Protein AF-A0A381KNW7-F1 (afdb_monomer_lite)

Secondary structure (DSSP, 8-state):
-PPP---------EEEEEEE-TTS-EEEE--HHHHHH-SEEEEEEE-TT-HHHHHT---GGGEEEE-TTTHHHHHHTT-----EEE-SSPPTTS---TTEEEEEE-TTSHHHHHHHHHTEEEEEETT--TT-EEEEEEEPP-

Structure (mmCIF, N/CA/C/O backbone):
data_AF-A0A381KNW7-F1
#
_entry.id   AF-A0A381KNW7-F1
#
loop_
_atom_site.group_PDB
_atom_site.id
_atom_site.type_symbol
_atom_site.label_atom_id
_atom_site.label_alt_id
_atom_site.label_comp_id
_atom_site.label_asym_id
_atom_site.label_entity_id
_atom_site.label_seq_id
_atom_site.pdbx_PDB_ins_code
_atom_site.Cartn_x
_atom_site.Cartn_y
_atom_site.Cartn_z
_atom_site.occupancy
_atom_site.B_iso_or_equiv
_atom_site.auth_seq_id
_atom_site.auth_comp_id
_atom_site.auth_asym_id
_atom_site.auth_atom_id
_atom_site.pdbx_PDB_model_num
ATOM 1 N N . MET A 1 1 ? 22.049 -33.060 14.187 1.00 35.16 1 MET A N 1
ATOM 2 C CA . MET A 1 1 ? 22.416 -31.864 13.403 1.00 35.16 1 MET A CA 1
ATOM 3 C C . MET A 1 1 ? 21.108 -31.181 13.030 1.00 35.16 1 MET A C 1
ATOM 5 O O . MET A 1 1 ? 20.438 -31.647 12.124 1.00 35.16 1 MET A O 1
ATOM 9 N N . ILE A 1 2 ? 20.662 -30.212 13.832 1.00 38.47 2 ILE A N 1
ATOM 10 C CA . ILE A 1 2 ? 19.406 -29.475 13.615 1.00 38.47 2 ILE A CA 1
ATOM 11 C C . ILE A 1 2 ? 19.812 -28.110 13.065 1.00 38.47 2 ILE A C 1
ATOM 13 O O . ILE A 1 2 ? 20.655 -27.442 13.663 1.00 38.47 2 ILE A O 1
ATOM 17 N N . ALA A 1 3 ? 19.297 -27.762 11.887 1.00 39.12 3 ALA A N 1
ATOM 18 C CA . ALA A 1 3 ? 19.580 -26.499 11.224 1.00 39.12 3 ALA A CA 1
ATOM 19 C C . ALA A 1 3 ? 19.069 -25.324 12.073 1.00 39.12 3 ALA A C 1
ATOM 21 O O . ALA A 1 3 ? 17.982 -25.381 12.646 1.00 39.12 3 ALA A O 1
ATOM 22 N N . LEU A 1 4 ? 19.905 -24.291 12.169 1.00 40.69 4 LEU A N 1
ATOM 23 C CA . LEU A 1 4 ? 19.718 -23.094 12.977 1.00 40.69 4 LEU A CA 1
ATOM 24 C C . LEU A 1 4 ? 18.410 -22.359 12.636 1.00 40.69 4 LEU A C 1
ATOM 26 O O . LEU A 1 4 ? 18.240 -21.863 11.523 1.00 40.69 4 LEU A O 1
ATOM 30 N N . LEU A 1 5 ? 17.527 -22.235 13.631 1.00 43.91 5 LEU A N 1
ATOM 31 C CA . LEU A 1 5 ? 16.510 -21.187 13.692 1.00 43.91 5 LEU A CA 1
ATOM 32 C C . LEU A 1 5 ? 17.242 -19.853 13.856 1.00 43.91 5 LEU A C 1
ATOM 34 O O . LEU A 1 5 ? 17.723 -19.523 14.939 1.00 43.91 5 LEU A O 1
ATOM 38 N N . ASN A 1 6 ? 17.378 -19.112 12.760 1.00 39.53 6 ASN A N 1
ATOM 39 C CA . ASN A 1 6 ? 17.852 -17.736 12.818 1.00 39.53 6 ASN A CA 1
ATOM 40 C C . ASN A 1 6 ? 16.878 -16.902 13.660 1.00 39.53 6 ASN A C 1
ATOM 42 O O . ASN A 1 6 ? 15.663 -17.021 13.507 1.00 39.53 6 ASN A O 1
ATOM 46 N N . GLY A 1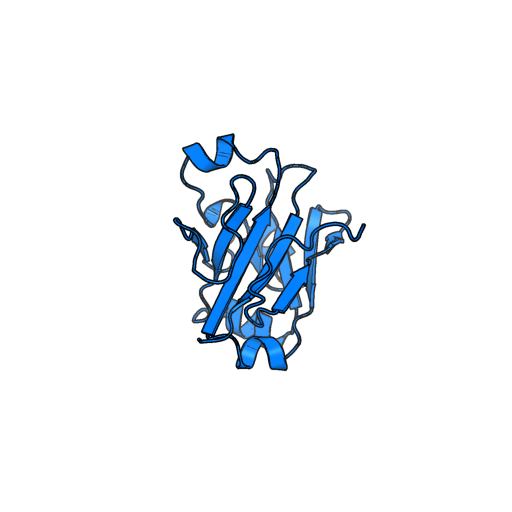 7 ? 17.454 -16.098 14.555 1.00 41.28 7 GLY A N 1
ATOM 47 C CA . GLY A 1 7 ? 16.782 -15.385 15.635 1.00 41.28 7 GLY A CA 1
ATOM 48 C C . GLY A 1 7 ? 15.518 -14.647 15.208 1.00 41.28 7 GLY A C 1
ATOM 49 O O . GLY A 1 7 ? 15.571 -13.647 14.496 1.00 41.28 7 GLY A O 1
ATOM 50 N N . LEU A 1 8 ? 14.394 -15.144 15.708 1.00 42.16 8 LEU A N 1
ATOM 51 C CA . LEU A 1 8 ? 13.163 -14.398 15.864 1.00 42.16 8 LEU A CA 1
ATOM 52 C C . LEU A 1 8 ? 13.056 -14.096 17.362 1.00 42.16 8 LEU A C 1
ATOM 54 O O . LEU A 1 8 ? 12.604 -14.942 18.130 1.00 42.16 8 LEU A O 1
ATOM 58 N N . GLU A 1 9 ? 13.461 -12.902 17.791 1.00 41.16 9 GLU A N 1
ATOM 59 C CA . GLU A 1 9 ? 12.668 -12.254 18.838 1.00 41.16 9 GLU A CA 1
ATOM 60 C C . GLU A 1 9 ? 11.324 -11.964 18.162 1.00 41.16 9 GLU A C 1
ATOM 62 O O . GLU A 1 9 ? 11.170 -10.974 17.449 1.00 41.16 9 GLU A O 1
ATOM 67 N N . LEU A 1 10 ? 10.407 -12.937 18.241 1.00 46.28 10 LEU A N 1
ATOM 68 C CA . LEU A 1 10 ? 9.015 -12.747 17.859 1.00 46.28 10 LEU A CA 1
ATOM 69 C C . LEU A 1 10 ? 8.432 -11.763 18.870 1.00 46.28 10 LEU A C 1
ATOM 71 O O . LEU A 1 10 ? 7.916 -12.161 19.908 1.00 46.28 10 LEU A O 1
ATOM 75 N N . GLU A 1 11 ? 8.533 -10.474 18.582 1.00 55.72 11 GLU A N 1
ATOM 76 C CA . GLU A 1 11 ? 7.450 -9.593 18.990 1.00 55.72 11 GLU A CA 1
ATOM 77 C C . GLU A 1 11 ? 6.161 -10.127 18.336 1.00 55.72 11 GLU A C 1
ATOM 79 O O . GLU A 1 11 ? 6.200 -10.559 17.178 1.00 55.72 11 GLU A O 1
ATOM 84 N N . ASP A 1 12 ? 5.039 -10.130 19.066 1.00 67.00 12 ASP A N 1
ATOM 85 C CA . ASP A 1 12 ? 3.718 -10.661 18.661 1.00 67.00 12 ASP A CA 1
ATOM 86 C C . ASP A 1 12 ? 3.058 -9.863 17.508 1.00 67.00 12 ASP A C 1
ATOM 88 O O . ASP A 1 12 ? 1.835 -9.766 17.381 1.00 67.00 12 ASP A O 1
ATOM 92 N N . ASN A 1 13 ? 3.870 -9.258 16.645 1.00 80.00 13 ASN A N 1
ATOM 93 C CA . ASN A 1 13 ? 3.436 -8.464 15.516 1.00 80.00 13 ASN A CA 1
ATOM 94 C C . ASN A 1 13 ? 2.688 -9.356 14.525 1.00 80.00 13 ASN A C 1
ATOM 96 O O . ASN A 1 13 ? 3.188 -10.389 14.070 1.00 80.00 13 ASN A O 1
ATOM 100 N N . THR A 1 14 ? 1.478 -8.937 14.162 1.00 87.38 14 THR A N 1
ATOM 101 C CA . THR A 1 14 ? 0.679 -9.649 13.164 1.00 87.38 14 THR A CA 1
ATOM 102 C C . THR A 1 14 ? 1.010 -9.129 11.773 1.00 87.38 14 THR A C 1
ATOM 104 O O . THR A 1 14 ? 0.994 -7.922 11.533 1.00 87.38 14 THR A O 1
ATOM 107 N N . TRP A 1 15 ? 1.274 -10.051 10.847 1.00 90.88 15 TRP A N 1
ATOM 108 C CA . TRP A 1 15 ? 1.614 -9.749 9.460 1.00 90.88 15 TRP A CA 1
ATOM 109 C C . TRP A 1 15 ? 0.483 -10.182 8.534 1.00 90.88 15 TRP A C 1
ATOM 111 O O . TRP A 1 15 ? 0.071 -11.341 8.567 1.00 90.88 15 TRP A O 1
ATOM 121 N N . ILE A 1 16 ? 0.020 -9.275 7.677 1.00 93.44 16 ILE A N 1
ATOM 122 C CA . ILE A 1 16 ? -0.962 -9.578 6.630 1.00 93.44 16 ILE A CA 1
ATOM 123 C C . ILE A 1 16 ? -0.287 -9.351 5.283 1.00 93.44 16 ILE A C 1
ATOM 125 O O . ILE A 1 16 ? 0.203 -8.256 5.025 1.00 93.44 16 ILE A O 1
ATOM 129 N N . THR A 1 17 ? -0.226 -10.381 4.441 1.00 95.69 17 THR A N 1
ATOM 130 C CA . THR A 1 17 ? 0.261 -10.231 3.060 1.00 95.69 17 THR A CA 1
ATOM 131 C C . THR A 1 17 ? -0.884 -9.741 2.191 1.00 95.69 17 THR A C 1
ATOM 133 O O . THR A 1 17 ? -2.002 -10.233 2.336 1.00 95.69 17 THR A O 1
ATOM 136 N N . LEU A 1 18 ? -0.616 -8.750 1.341 1.00 98.06 18 LEU A N 1
ATOM 137 C CA . LEU A 1 18 ? -1.576 -8.304 0.343 1.00 98.06 18 LEU A CA 1
ATOM 138 C C . LEU A 1 18 ? -1.288 -9.038 -0.966 1.00 98.06 18 LEU A C 1
ATOM 140 O O . LEU A 1 18 ? -0.136 -9.116 -1.392 1.00 98.06 18 LEU A O 1
ATOM 144 N N . GLU A 1 19 ? -2.339 -9.548 -1.594 1.00 97.56 19 GLU A N 1
ATOM 145 C CA . GLU A 1 19 ? -2.262 -10.316 -2.837 1.00 97.56 19 GLU A CA 1
ATOM 146 C C . GLU A 1 19 ? -2.590 -9.412 -4.024 1.00 97.56 19 GLU A C 1
ATOM 148 O O . GLU A 1 19 ? -3.556 -8.648 -3.966 1.00 97.56 19 GLU A O 1
ATOM 153 N N . SER A 1 20 ? -1.793 -9.475 -5.090 1.00 97.19 20 SER A N 1
ATOM 154 C CA . SER A 1 20 ? -2.035 -8.685 -6.298 1.00 97.19 20 SER A CA 1
ATOM 155 C C . SER A 1 20 ? -3.130 -9.294 -7.175 1.00 97.19 20 SER A C 1
ATOM 157 O O . SER A 1 20 ? -3.215 -10.511 -7.345 1.00 97.19 20 SER A O 1
ATOM 159 N N . ASP A 1 21 ? -3.960 -8.433 -7.759 1.00 96.06 21 ASP A N 1
ATOM 160 C CA . ASP A 1 21 ? -4.901 -8.788 -8.817 1.00 96.06 21 ASP A CA 1
ATOM 161 C C . ASP A 1 21 ? -4.276 -8.629 -10.221 1.00 96.06 21 ASP A C 1
ATOM 163 O O . ASP A 1 21 ? -3.114 -8.246 -10.382 1.00 96.06 21 ASP A O 1
ATOM 167 N N . GLU A 1 22 ? -5.059 -8.907 -11.268 1.00 94.81 22 GLU A N 1
ATOM 168 C CA . GLU A 1 22 ? -4.625 -8.770 -12.669 1.00 94.81 22 GLU A CA 1
ATOM 169 C C . GLU A 1 22 ? -4.290 -7.321 -13.076 1.00 94.81 22 GLU A C 1
ATOM 171 O O . GLU A 1 22 ? -3.641 -7.100 -14.098 1.00 94.81 22 GLU A O 1
ATOM 176 N N . GLN A 1 23 ? -4.722 -6.329 -12.294 1.00 93.38 23 GLN A N 1
ATOM 177 C CA . GLN A 1 23 ? -4.477 -4.905 -12.527 1.00 93.38 23 GLN A CA 1
ATOM 178 C C . GLN A 1 23 ? -3.262 -4.387 -11.739 1.00 93.38 23 GLN A C 1
ATOM 180 O O . GLN A 1 23 ? -2.953 -3.196 -11.814 1.00 93.38 23 GLN A O 1
ATOM 185 N N . GLY A 1 24 ? -2.571 -5.251 -10.986 1.00 95.44 24 GLY A N 1
ATOM 186 C CA . GLY A 1 24 ? -1.453 -4.862 -10.125 1.00 95.44 24 GLY A CA 1
ATOM 187 C C . GLY A 1 24 ? -1.891 -4.129 -8.853 1.00 95.44 24 GLY A C 1
ATOM 188 O O . GLY A 1 24 ? -1.080 -3.449 -8.222 1.00 95.44 24 GLY A O 1
ATOM 189 N N . ILE A 1 25 ? -3.167 -4.239 -8.475 1.00 98.06 25 ILE A N 1
ATOM 190 C CA . ILE A 1 25 ? -3.687 -3.722 -7.212 1.00 98.06 25 ILE A CA 1
ATOM 191 C C . ILE A 1 25 ? -3.555 -4.826 -6.167 1.00 98.06 25 ILE A C 1
ATOM 193 O O . ILE A 1 25 ? -4.004 -5.951 -6.355 1.00 98.06 25 ILE A O 1
ATOM 197 N N . TYR A 1 26 ? -2.921 -4.497 -5.051 1.00 98.56 26 TYR A N 1
ATOM 198 C CA . TYR A 1 26 ? -2.686 -5.406 -3.939 1.00 98.56 26 TYR A CA 1
ATOM 199 C C . TYR A 1 26 ? -3.828 -5.288 -2.936 1.00 98.56 26 TYR A C 1
ATOM 201 O O . TYR A 1 26 ? -4.103 -4.188 -2.463 1.00 98.56 26 TYR A O 1
ATOM 209 N N . HIS A 1 27 ? -4.465 -6.397 -2.573 1.00 98.25 27 HIS A N 1
ATOM 210 C CA . HIS A 1 27 ? -5.636 -6.435 -1.698 1.00 98.25 27 HIS A CA 1
ATOM 211 C C . HIS A 1 27 ? -5.369 -7.226 -0.421 1.00 98.25 27 HIS A C 1
ATOM 213 O O . HIS A 1 27 ? -4.675 -8.240 -0.437 1.00 98.25 27 HIS A O 1
ATOM 219 N N . GLY A 1 28 ? -5.957 -6.782 0.689 1.00 96.00 28 GLY A N 1
ATOM 220 C CA . GLY A 1 28 ? -5.891 -7.499 1.958 1.00 96.00 28 GLY A CA 1
ATOM 221 C C . GLY A 1 28 ? -7.121 -7.259 2.822 1.00 96.00 28 GLY A C 1
ATOM 222 O O . GLY A 1 28 ? -7.635 -6.140 2.898 1.00 96.00 28 GLY A O 1
ATOM 223 N N . ASP A 1 29 ? -7.564 -8.310 3.504 1.00 94.44 29 ASP A N 1
ATOM 224 C CA . ASP A 1 29 ? -8.632 -8.236 4.495 1.00 94.44 29 ASP A CA 1
ATOM 225 C C . ASP A 1 29 ? -8.065 -7.914 5.880 1.00 94.44 29 ASP A C 1
ATOM 227 O O . ASP A 1 29 ? -7.006 -8.401 6.278 1.00 94.44 29 ASP A O 1
ATOM 231 N N . LEU A 1 30 ? -8.795 -7.095 6.634 1.00 90.31 30 LEU A N 1
ATOM 232 C CA . LEU A 1 30 ? -8.443 -6.708 7.995 1.00 90.31 30 LEU A CA 1
ATOM 233 C C . LEU A 1 30 ? -9.409 -7.359 8.980 1.00 90.31 30 LEU A C 1
ATOM 235 O O . LEU A 1 30 ? -10.618 -7.122 8.929 1.00 90.31 30 LEU A O 1
ATOM 239 N N . HIS A 1 31 ? -8.905 -8.118 9.952 1.00 82.56 31 HIS A N 1
ATOM 240 C CA . HIS A 1 31 ? -9.748 -8.541 11.063 1.00 82.56 31 HIS A CA 1
ATOM 241 C C . HIS A 1 31 ? -9.780 -7.455 12.139 1.00 82.56 31 HIS A C 1
ATOM 243 O O . HIS A 1 31 ? -8.763 -6.934 12.588 1.00 82.56 31 HIS A O 1
ATOM 249 N N . HIS A 1 32 ? -10.990 -7.164 12.616 1.00 75.31 32 HIS A N 1
ATOM 250 C CA . HIS A 1 32 ? -11.258 -6.113 13.603 1.00 75.31 32 HIS A CA 1
ATOM 251 C C . HIS A 1 32 ? -10.409 -6.216 14.885 1.00 75.31 32 HIS A C 1
ATOM 253 O O . HIS A 1 32 ? -10.128 -5.210 15.525 1.00 75.31 32 HIS A O 1
ATOM 259 N N . MET A 1 33 ? -10.013 -7.424 15.297 1.00 64.81 33 MET A N 1
ATOM 260 C CA . MET A 1 33 ? -9.194 -7.597 16.502 1.00 64.81 33 MET A CA 1
ATOM 261 C C . MET A 1 33 ? -7.768 -7.061 16.327 1.00 64.81 33 MET A C 1
ATOM 263 O O . MET A 1 33 ? -7.219 -6.512 17.275 1.00 64.81 33 MET A O 1
ATOM 267 N N . GLN A 1 34 ? -7.196 -7.165 15.124 1.00 73.50 34 GLN A N 1
ATOM 268 C CA . GLN A 1 34 ? -5.815 -6.756 14.848 1.00 73.50 34 GLN A CA 1
ATOM 269 C C . GLN A 1 34 ? -5.677 -5.233 14.858 1.00 73.50 34 GLN A C 1
ATOM 271 O O . GLN A 1 34 ? -4.716 -4.699 15.403 1.00 73.50 34 GLN A O 1
ATOM 276 N N . THR A 1 35 ? -6.666 -4.527 14.304 1.00 74.12 35 THR A N 1
ATOM 277 C CA . THR A 1 35 ? -6.654 -3.060 14.233 1.00 74.12 35 THR A CA 1
ATOM 278 C C . THR A 1 35 ? -6.833 -2.415 15.610 1.00 74.12 35 THR A C 1
ATOM 280 O O . THR A 1 35 ? -6.185 -1.419 15.900 1.00 74.12 35 THR A O 1
ATOM 283 N N . GLN A 1 36 ? -7.656 -3.002 16.489 1.00 73.69 36 GLN A N 1
ATOM 284 C CA . GLN A 1 36 ? -7.924 -2.475 17.837 1.00 73.69 36 GLN A CA 1
ATOM 285 C C . GLN A 1 36 ? -6.737 -2.597 18.801 1.00 73.69 36 GLN A C 1
ATOM 287 O O . GLN A 1 36 ? -6.637 -1.820 19.747 1.00 73.69 36 GLN A O 1
ATOM 292 N N . GLN A 1 37 ? -5.871 -3.593 18.607 1.00 73.00 37 GLN A N 1
ATOM 293 C CA . GLN A 1 37 ? -4.749 -3.865 19.512 1.00 73.00 37 GLN A CA 1
ATOM 294 C C . GLN A 1 37 ? -3.449 -3.177 19.083 1.00 73.00 37 GLN A C 1
ATOM 296 O O . GLN A 1 37 ? -2.534 -3.047 19.895 1.00 73.00 37 GLN A O 1
ATOM 301 N N . ALA A 1 38 ? -3.357 -2.742 17.824 1.00 79.44 38 ALA A N 1
ATOM 302 C CA . ALA A 1 38 ? -2.131 -2.191 17.273 1.00 79.44 38 ALA A CA 1
ATOM 303 C C . ALA A 1 38 ? -1.974 -0.703 17.601 1.00 79.44 38 ALA A C 1
ATOM 305 O O . ALA A 1 38 ? -2.804 0.123 17.217 1.00 79.44 38 ALA A O 1
ATOM 306 N N . SER A 1 39 ? -0.864 -0.340 18.246 1.00 83.56 39 SER A N 1
ATOM 307 C CA . SER A 1 39 ? -0.521 1.070 18.482 1.00 83.56 39 SER A CA 1
ATOM 308 C C . SER A 1 39 ? -0.001 1.761 17.225 1.00 83.56 39 SER A C 1
ATOM 310 O O . SER A 1 39 ? -0.033 2.984 17.115 1.00 83.56 39 SER A O 1
ATOM 312 N N . THR A 1 40 ? 0.555 0.987 16.296 1.00 90.31 40 THR A N 1
ATOM 313 C CA . THR A 1 40 ? 1.098 1.477 15.032 1.00 90.31 40 THR A CA 1
ATOM 314 C C . THR A 1 40 ? 0.905 0.412 13.975 1.00 90.31 40 THR A C 1
ATOM 316 O O . THR A 1 40 ? 1.128 -0.773 14.228 1.00 90.31 40 THR A O 1
ATOM 319 N N . ILE A 1 41 ? 0.508 0.835 12.780 1.00 94.44 41 ILE A N 1
ATOM 320 C CA . ILE A 1 41 ? 0.354 -0.065 11.644 1.00 94.44 41 ILE A CA 1
ATOM 321 C C . ILE A 1 41 ? 1.295 0.399 10.542 1.00 94.44 41 ILE A C 1
ATOM 323 O O . ILE A 1 41 ? 1.242 1.547 10.092 1.00 94.44 41 ILE A O 1
ATOM 327 N N . LEU A 1 42 ? 2.187 -0.502 10.144 1.00 95.88 42 LEU A N 1
ATOM 328 C CA . LEU A 1 42 ? 3.191 -0.256 9.122 1.00 95.88 42 LEU A CA 1
ATOM 329 C C . LEU A 1 42 ? 2.774 -0.927 7.815 1.00 95.88 42 LEU A C 1
ATOM 331 O O . LEU A 1 42 ? 2.332 -2.075 7.814 1.00 95.88 42 LEU A O 1
ATOM 335 N N . LEU A 1 43 ? 2.982 -0.238 6.700 1.00 97.50 43 LEU A N 1
ATOM 336 C CA . LEU A 1 43 ? 3.054 -0.840 5.378 1.00 97.50 43 LEU A CA 1
ATOM 337 C C . LEU A 1 43 ? 4.511 -1.234 5.109 1.00 97.50 43 LEU A C 1
ATOM 339 O O . LEU A 1 43 ? 5.395 -0.378 5.120 1.00 97.50 43 LEU A O 1
ATOM 343 N N . LEU A 1 44 ? 4.762 -2.516 4.870 1.00 96.88 44 LEU A N 1
ATOM 344 C CA . LEU A 1 44 ? 6.034 -3.028 4.373 1.00 96.88 44 LEU A CA 1
ATOM 345 C C . LEU A 1 44 ? 5.968 -3.146 2.850 1.00 96.88 44 LEU A C 1
ATOM 347 O O . LEU A 1 44 ? 5.158 -3.911 2.325 1.00 96.88 44 LEU A O 1
ATOM 351 N N . LEU A 1 45 ? 6.890 -2.466 2.174 1.00 96.94 45 LEU A N 1
ATOM 352 C CA . LEU A 1 45 ? 7.226 -2.692 0.772 1.00 96.94 45 LEU A CA 1
ATOM 353 C C . LEU A 1 45 ? 8.581 -3.384 0.695 1.00 96.94 45 LEU A C 1
ATOM 355 O O . LEU A 1 45 ? 9.571 -2.875 1.230 1.00 96.94 45 LEU A O 1
ATOM 359 N N . ARG A 1 46 ? 8.628 -4.548 0.050 1.00 95.56 46 ARG A N 1
ATOM 360 C CA . ARG A 1 46 ? 9.856 -5.329 -0.092 1.00 95.56 46 ARG A CA 1
ATOM 361 C C . ARG A 1 46 ? 10.091 -5.736 -1.536 1.00 95.56 46 ARG A C 1
ATOM 363 O O . ARG A 1 46 ? 9.201 -6.303 -2.156 1.00 95.56 46 ARG A O 1
ATOM 370 N N . SER A 1 47 ? 11.295 -5.489 -2.035 1.00 95.44 47 SER A N 1
ATOM 371 C CA . SER A 1 47 ? 11.751 -5.944 -3.350 1.00 95.44 47 SER A CA 1
ATOM 372 C C . SER A 1 47 ? 13.273 -5.840 -3.427 1.00 95.44 47 SER A C 1
ATOM 374 O O . SER A 1 47 ? 13.874 -4.923 -2.856 1.00 95.44 47 SER A O 1
ATOM 376 N N . ASP A 1 48 ? 13.892 -6.761 -4.163 1.00 93.31 48 ASP A N 1
ATOM 377 C CA . ASP A 1 48 ? 15.338 -6.765 -4.398 1.00 93.31 48 ASP A CA 1
ATOM 378 C C . ASP A 1 48 ? 15.749 -5.686 -5.425 1.00 93.31 48 ASP A C 1
ATOM 380 O O . ASP A 1 48 ? 16.935 -5.440 -5.647 1.00 93.31 48 ASP A O 1
ATOM 384 N N . LYS A 1 49 ? 14.774 -5.006 -6.045 1.00 92.56 49 LYS A N 1
ATOM 385 C CA . LYS A 1 49 ? 14.956 -3.975 -7.081 1.00 92.56 49 LYS A CA 1
ATOM 386 C C . LYS A 1 49 ? 14.777 -2.540 -6.565 1.00 92.56 49 LYS A C 1
ATOM 388 O O . LYS A 1 49 ? 14.905 -1.594 -7.339 1.00 92.56 49 LYS A O 1
ATOM 393 N N . LEU A 1 50 ? 14.529 -2.346 -5.266 1.00 88.75 50 LEU A N 1
ATOM 394 C CA . LEU A 1 50 ? 14.264 -1.026 -4.667 1.00 88.75 50 LEU A CA 1
ATOM 395 C C . LEU A 1 50 ? 15.509 -0.267 -4.172 1.00 88.75 50 LEU A C 1
ATOM 397 O O . LEU A 1 50 ? 15.387 0.787 -3.543 1.00 88.75 50 LEU A O 1
ATOM 401 N N . ASP A 1 51 ? 16.721 -0.746 -4.449 1.00 84.31 51 ASP A N 1
ATOM 402 C CA . ASP A 1 51 ? 17.944 -0.072 -3.991 1.00 84.31 51 ASP A CA 1
ATOM 403 C C . ASP A 1 51 ? 18.080 1.362 -4.525 1.00 84.31 51 ASP A C 1
ATOM 405 O O . ASP A 1 51 ? 18.480 2.258 -3.778 1.00 84.31 51 ASP A O 1
ATOM 409 N N . ALA A 1 52 ? 17.697 1.604 -5.783 1.00 82.81 52 ALA A N 1
ATOM 410 C CA . ALA A 1 52 ? 17.696 2.945 -6.369 1.00 82.81 52 ALA A CA 1
ATOM 411 C C . ALA A 1 52 ? 16.647 3.859 -5.716 1.00 82.81 52 ALA A C 1
ATOM 413 O O . ALA A 1 52 ? 16.920 5.032 -5.464 1.00 82.81 52 ALA A O 1
ATOM 414 N N . TRP A 1 53 ? 15.478 3.309 -5.373 1.00 85.56 53 TRP A N 1
ATOM 415 C CA . TRP A 1 53 ? 14.394 4.047 -4.723 1.00 85.56 53 TRP A CA 1
ATOM 416 C C . TRP A 1 53 ? 14.831 4.637 -3.377 1.00 85.56 53 TRP A C 1
ATOM 418 O O . TRP A 1 53 ? 14.547 5.793 -3.068 1.00 85.56 53 TRP A O 1
ATOM 428 N N . ARG A 1 54 ? 15.647 3.892 -2.617 1.00 83.38 54 ARG A N 1
ATOM 429 C CA . ARG A 1 54 ? 16.213 4.351 -1.338 1.00 83.38 54 ARG A CA 1
ATOM 430 C C . ARG A 1 54 ? 16.984 5.661 -1.435 1.00 83.38 54 ARG A C 1
ATOM 432 O O . ARG A 1 54 ? 16.956 6.445 -0.490 1.00 83.38 54 ARG A O 1
ATOM 439 N N . ILE A 1 55 ? 17.710 5.869 -2.534 1.00 82.94 55 ILE A N 1
ATOM 440 C CA . ILE A 1 55 ? 18.615 7.014 -2.713 1.00 82.94 55 ILE A CA 1
ATOM 441 C C . ILE A 1 55 ? 17.827 8.327 -2.735 1.00 82.94 55 ILE A C 1
ATOM 443 O O . ILE A 1 55 ? 18.328 9.351 -2.276 1.00 82.94 55 ILE A O 1
ATOM 447 N N . HIS A 1 56 ? 16.587 8.288 -3.222 1.00 84.12 56 HIS A N 1
ATOM 448 C CA . HIS A 1 56 ? 15.748 9.469 -3.393 1.00 84.12 56 HIS A CA 1
ATOM 449 C C . HIS A 1 56 ? 14.851 9.780 -2.190 1.00 84.12 56 HIS A C 1
ATOM 451 O O . HIS A 1 56 ? 14.079 10.726 -2.269 1.00 84.12 56 HIS A O 1
ATOM 457 N N . ALA A 1 57 ? 15.010 9.051 -1.076 1.00 80.44 57 ALA A N 1
ATOM 458 C CA . ALA A 1 57 ? 14.190 9.164 0.130 1.00 80.44 57 ALA A CA 1
ATOM 459 C C . ALA A 1 57 ? 12.686 8.989 -0.170 1.00 80.44 57 ALA A C 1
ATOM 461 O O . ALA A 1 57 ? 11.978 9.981 -0.322 1.00 80.44 57 ALA A O 1
ATOM 462 N N . PRO A 1 58 ? 12.213 7.732 -0.242 1.00 83.44 58 PRO A N 1
ATOM 463 C CA . PRO A 1 58 ? 10.848 7.389 -0.617 1.00 83.44 58 PRO A CA 1
ATOM 464 C C . PRO A 1 58 ? 9.752 8.250 0.007 1.00 83.44 58 PRO A C 1
ATOM 466 O O . PRO A 1 58 ? 9.750 8.476 1.222 1.00 83.44 58 PRO A O 1
ATOM 469 N N . ASP A 1 59 ? 8.779 8.640 -0.815 1.00 85.12 59 ASP A N 1
ATOM 470 C CA . ASP A 1 59 ? 7.591 9.371 -0.381 1.00 85.12 59 ASP A CA 1
ATOM 471 C C . ASP A 1 59 ? 6.315 8.557 -0.644 1.00 85.12 59 ASP A C 1
ATOM 473 O O . ASP A 1 59 ? 6.183 7.819 -1.618 1.00 85.12 59 ASP A O 1
ATOM 477 N N . SER A 1 60 ? 5.332 8.723 0.237 1.00 86.06 60 SER A N 1
ATOM 478 C CA . SER A 1 60 ? 4.004 8.121 0.114 1.00 86.06 60 SER A CA 1
ATOM 479 C C . SER A 1 60 ? 3.193 8.622 -1.080 1.00 86.06 60 SER A C 1
ATOM 481 O O . SER A 1 60 ? 2.163 8.035 -1.397 1.00 86.06 60 SER A O 1
ATOM 483 N N . THR A 1 61 ? 3.636 9.685 -1.758 1.00 90.00 61 THR A N 1
ATOM 484 C CA . THR A 1 61 ? 2.984 10.219 -2.965 1.00 90.00 61 THR A CA 1
ATOM 485 C C . THR A 1 61 ? 3.137 9.311 -4.188 1.00 90.00 61 THR A C 1
ATOM 487 O O . THR A 1 61 ? 2.338 9.408 -5.122 1.00 90.00 61 THR A O 1
ATOM 490 N N . GLU A 1 62 ? 4.118 8.407 -4.174 1.00 92.75 62 GLU A N 1
ATOM 491 C CA . GLU A 1 62 ? 4.411 7.477 -5.270 1.00 92.75 62 GLU A CA 1
ATOM 492 C C . GLU A 1 62 ? 3.401 6.326 -5.361 1.00 92.75 62 GLU A C 1
ATOM 494 O O . GLU A 1 62 ? 3.188 5.748 -6.428 1.00 92.75 62 GLU A O 1
ATOM 499 N N . PHE A 1 63 ? 2.732 6.019 -4.251 1.00 96.88 63 PHE A N 1
ATOM 500 C CA . PHE A 1 63 ? 1.756 4.945 -4.161 1.00 96.88 63 PHE A CA 1
ATOM 501 C C . PHE A 1 63 ? 0.424 5.432 -3.588 1.00 96.88 63 PHE A C 1
ATOM 503 O O . PHE A 1 63 ? 0.255 6.568 -3.146 1.00 96.88 63 PHE A O 1
ATOM 510 N N . LYS A 1 64 ? -0.582 4.565 -3.639 1.00 97.88 64 LYS A N 1
ATOM 511 C CA . LYS A 1 64 ? -1.925 4.833 -3.134 1.00 97.88 64 LYS A CA 1
ATOM 512 C C . LYS A 1 64 ? -2.344 3.711 -2.211 1.00 97.88 64 LYS A C 1
ATOM 514 O O . LYS A 1 64 ? -2.186 2.543 -2.543 1.00 97.88 64 LYS A O 1
ATOM 519 N N . ILE A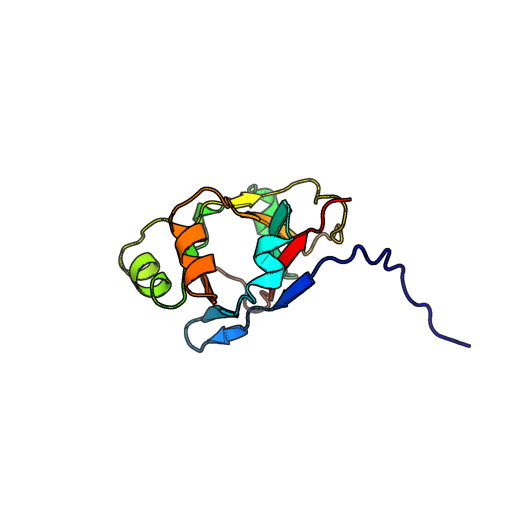 1 65 ? -2.922 4.088 -1.079 1.00 98.19 65 ILE A N 1
ATOM 520 C CA . ILE A 1 65 ? -3.559 3.182 -0.128 1.00 98.19 65 ILE A CA 1
ATOM 521 C C . ILE A 1 65 ? -5.001 3.653 0.053 1.00 98.19 65 ILE A C 1
ATOM 523 O O . ILE A 1 65 ? -5.229 4.844 0.267 1.00 98.19 65 ILE A O 1
ATOM 527 N N . ALA A 1 66 ? -5.967 2.744 -0.033 1.00 98.00 66 ALA A N 1
ATOM 528 C CA . ALA A 1 66 ? -7.387 3.030 0.178 1.00 98.00 66 ALA A CA 1
ATOM 529 C C . ALA A 1 66 ? -8.158 1.748 0.523 1.00 98.00 66 ALA A C 1
ATOM 531 O O . ALA A 1 66 ? -7.557 0.710 0.777 1.00 98.00 66 ALA A O 1
ATOM 532 N N . THR A 1 67 ? -9.491 1.796 0.507 1.00 97.81 67 THR A N 1
ATOM 533 C CA . THR A 1 67 ? -10.297 0.570 0.430 1.00 97.81 67 THR A CA 1
ATOM 534 C C . THR A 1 67 ? -10.298 0.019 -0.993 1.00 97.81 67 THR A C 1
ATOM 536 O O . THR A 1 67 ? -10.114 0.765 -1.960 1.00 97.81 67 THR A O 1
ATOM 539 N N . SER A 1 68 ? -10.589 -1.273 -1.141 1.00 96.06 68 SER A N 1
ATOM 540 C CA . SER A 1 68 ? -10.684 -1.941 -2.446 1.00 96.06 68 SER A CA 1
ATOM 541 C C . SER A 1 68 ? -11.716 -1.292 -3.372 1.00 96.06 68 SER A C 1
ATOM 543 O O . SER A 1 68 ? -11.518 -1.246 -4.578 1.00 96.06 68 SER A O 1
ATOM 545 N N . ALA A 1 69 ? -12.795 -0.728 -2.821 1.00 95.38 69 ALA A N 1
ATOM 546 C CA . ALA A 1 69 ? -13.808 -0.026 -3.610 1.00 95.38 69 ALA A CA 1
ATOM 547 C C . ALA A 1 69 ? -13.385 1.392 -4.044 1.00 95.38 69 ALA A C 1
ATOM 549 O O . ALA A 1 69 ? -13.904 1.910 -5.029 1.00 95.38 69 ALA A O 1
ATOM 550 N N . ALA A 1 70 ? -12.477 2.044 -3.309 1.00 97.00 70 ALA A N 1
ATOM 551 C CA . ALA A 1 70 ? -12.076 3.428 -3.566 1.00 97.00 70 ALA A CA 1
ATOM 552 C C . ALA A 1 70 ? -10.802 3.546 -4.417 1.00 97.00 70 ALA A C 1
ATOM 554 O O . ALA A 1 70 ? -10.635 4.539 -5.126 1.00 97.00 70 ALA A O 1
ATOM 555 N N . ILE A 1 71 ? -9.909 2.552 -4.362 1.00 97.94 71 ILE A N 1
ATOM 556 C CA . ILE A 1 71 ? -8.567 2.628 -4.956 1.00 97.94 71 ILE A CA 1
ATOM 557 C C . ILE A 1 71 ? -8.595 2.956 -6.457 1.00 97.94 71 ILE A C 1
ATOM 559 O O . ILE A 1 71 ? -7.876 3.853 -6.894 1.00 97.94 71 ILE A O 1
ATOM 563 N N . SER A 1 72 ? -9.494 2.339 -7.231 1.00 96.62 72 SER A N 1
ATOM 564 C CA . SER A 1 72 ? -9.623 2.597 -8.671 1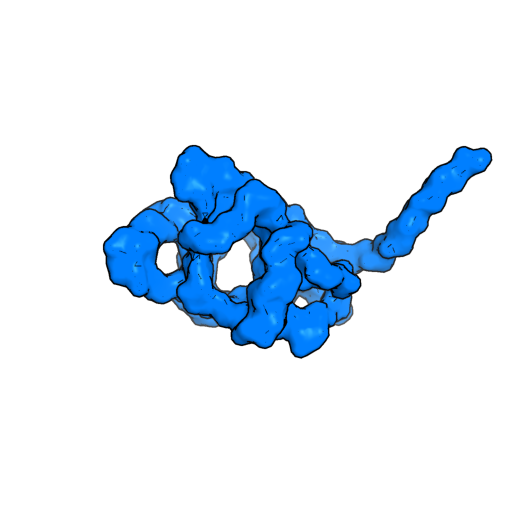.00 96.62 72 SER A CA 1
ATOM 565 C C . SER A 1 72 ? -9.985 4.054 -8.966 1.00 96.62 72 SER A C 1
ATOM 567 O O . SER A 1 72 ? -9.429 4.654 -9.882 1.00 96.62 72 SER A O 1
ATOM 569 N N . SER A 1 73 ? -10.861 4.657 -8.155 1.00 96.94 73 SER A N 1
ATOM 570 C CA . SER A 1 73 ? -11.226 6.072 -8.289 1.00 96.94 73 SER A CA 1
ATOM 571 C C . SER A 1 73 ? -10.044 6.990 -7.984 1.00 96.94 73 SER A C 1
ATOM 573 O O . SER A 1 73 ? -9.882 8.016 -8.645 1.00 96.94 73 SER A O 1
ATOM 575 N N . LEU A 1 74 ? -9.211 6.647 -6.995 1.00 96.94 74 LEU A N 1
ATOM 576 C CA . LEU A 1 74 ? -8.027 7.448 -6.681 1.00 96.94 74 LEU A CA 1
ATOM 577 C C . LEU A 1 74 ? -6.991 7.395 -7.803 1.00 96.94 74 LEU A C 1
ATOM 579 O O . LEU A 1 74 ? -6.359 8.408 -8.098 1.00 96.94 74 LEU A O 1
ATOM 5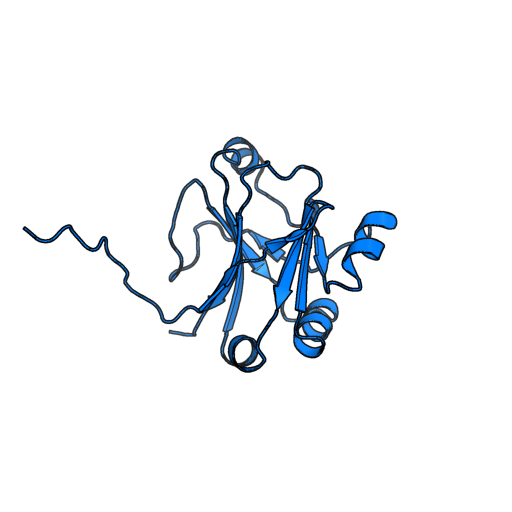83 N N . ILE A 1 75 ? -6.831 6.231 -8.437 1.00 96.50 75 ILE A N 1
ATOM 584 C CA . ILE A 1 75 ? -5.955 6.051 -9.599 1.00 96.50 75 ILE A CA 1
ATOM 585 C C . ILE A 1 75 ? -6.468 6.895 -10.771 1.00 96.50 75 ILE A C 1
ATOM 587 O O . ILE A 1 75 ? -5.738 7.743 -11.275 1.00 96.50 75 ILE A O 1
ATOM 591 N N . GLN A 1 76 ? -7.737 6.721 -11.157 1.00 96.94 76 GLN A N 1
ATOM 592 C CA . GLN A 1 76 ? -8.338 7.390 -12.320 1.00 96.94 76 GLN A CA 1
ATOM 593 C C . GLN A 1 76 ? -8.314 8.919 -12.226 1.00 96.94 76 GLN A C 1
ATOM 595 O O . GLN A 1 76 ? -8.156 9.600 -13.237 1.00 96.94 76 GLN A O 1
ATOM 600 N N . HIS A 1 77 ? -8.472 9.463 -11.019 1.00 96.69 77 HIS A N 1
ATOM 601 C CA . HIS A 1 77 ? -8.543 10.906 -10.792 1.00 96.69 77 HIS A CA 1
ATOM 602 C C . HIS A 1 77 ? -7.270 11.498 -10.180 1.00 96.69 77 HIS A C 1
ATOM 604 O O . HIS A 1 77 ? -7.279 12.662 -9.786 1.00 96.69 77 HIS A O 1
ATOM 610 N N . ALA A 1 78 ? -6.188 10.715 -10.085 1.00 93.19 78 ALA A N 1
ATOM 611 C CA . ALA A 1 78 ? -4.927 11.118 -9.461 1.00 93.19 78 ALA A CA 1
ATOM 612 C C . ALA A 1 78 ? -5.097 11.715 -8.045 1.00 93.19 78 ALA A C 1
ATOM 614 O O . ALA A 1 78 ? -4.336 12.585 -7.626 1.00 93.19 78 ALA A O 1
ATOM 615 N N . LEU A 1 79 ? -6.091 11.237 -7.291 1.00 95.06 79 LEU A N 1
ATOM 616 C CA . LEU A 1 79 ? -6.358 11.701 -5.930 1.00 95.06 79 LEU A CA 1
ATOM 617 C C . LEU A 1 79 ? -5.339 11.102 -4.944 1.00 95.06 79 LEU A C 1
ATOM 619 O O . LEU A 1 79 ? -4.818 10.003 -5.187 1.00 95.06 79 LEU A O 1
ATOM 623 N N . PRO A 1 80 ? -5.038 11.795 -3.831 1.00 93.88 80 PRO A N 1
ATOM 624 C CA . PRO A 1 80 ? -4.177 11.251 -2.787 1.00 93.88 80 PRO A CA 1
ATOM 625 C C . PRO A 1 80 ? -4.821 10.026 -2.124 1.00 93.88 80 PRO A C 1
ATOM 627 O O . PRO A 1 80 ? -6.043 9.947 -1.987 1.00 93.88 80 PRO A O 1
ATOM 630 N N . GLY A 1 81 ? -3.982 9.067 -1.733 1.00 96.06 81 GLY A N 1
ATOM 631 C CA . GLY A 1 81 ? -4.370 7.957 -0.863 1.00 96.06 81 GLY A CA 1
ATOM 632 C C . GLY A 1 81 ? -4.130 8.285 0.607 1.00 96.06 81 GLY A C 1
ATOM 633 O O . GLY A 1 81 ? -3.906 9.440 0.967 1.00 96.06 81 GLY A O 1
ATOM 634 N N . LEU A 1 82 ? -4.160 7.250 1.445 1.00 97.19 82 LEU A N 1
ATOM 635 C CA . LEU A 1 82 ? -3.853 7.375 2.866 1.00 97.19 82 LEU A CA 1
ATOM 636 C C . LEU A 1 82 ? -2.412 7.848 3.031 1.00 97.19 82 LEU A C 1
ATOM 638 O O . LEU A 1 82 ? -1.494 7.224 2.491 1.00 97.19 82 LEU A O 1
ATOM 642 N N . VAL A 1 83 ? -2.210 8.914 3.802 1.00 96.38 83 VAL A N 1
ATOM 643 C CA . VAL A 1 83 ? -0.858 9.398 4.079 1.00 96.38 83 VAL A CA 1
ATOM 644 C C . VAL A 1 83 ? -0.103 8.363 4.903 1.00 96.38 83 VAL A C 1
ATOM 646 O O . VAL A 1 83 ? -0.620 7.776 5.861 1.00 96.38 83 VAL A O 1
ATOM 649 N N . SER A 1 84 ? 1.159 8.160 4.543 1.00 96.19 84 SER A N 1
ATOM 650 C CA . SER A 1 84 ? 2.070 7.334 5.316 1.00 96.19 84 SER A CA 1
ATOM 651 C C . SER A 1 84 ? 3.462 7.955 5.340 1.00 96.19 84 SER A C 1
ATOM 653 O O . SER A 1 84 ? 3.819 8.753 4.479 1.00 96.19 84 SER A O 1
ATOM 655 N N . ARG A 1 85 ? 4.245 7.648 6.371 1.00 95.25 85 ARG A N 1
ATOM 656 C CA . ARG A 1 85 ? 5.572 8.235 6.573 1.00 95.25 85 ARG A CA 1
ATOM 657 C C . ARG A 1 85 ? 6.619 7.142 6.560 1.00 95.25 85 ARG A C 1
ATOM 659 O O . ARG A 1 85 ? 6.513 6.200 7.339 1.00 95.25 85 ARG A O 1
ATOM 666 N N . TRP A 1 86 ? 7.635 7.284 5.714 1.00 94.81 86 TRP A N 1
ATOM 667 C CA . TRP A 1 86 ? 8.767 6.365 5.720 1.00 94.81 86 TRP A CA 1
ATOM 668 C C . TRP A 1 86 ? 9.482 6.400 7.080 1.00 94.81 86 TRP A C 1
ATOM 670 O O . TRP A 1 86 ? 9.861 7.465 7.572 1.00 94.81 86 TRP A O 1
ATOM 680 N N . GLU A 1 87 ? 9.661 5.230 7.689 1.00 93.38 87 GLU A N 1
ATOM 681 C CA . GLU A 1 87 ? 10.387 5.055 8.944 1.00 93.38 87 GLU A CA 1
ATOM 682 C C . GLU A 1 87 ? 11.818 4.592 8.659 1.00 93.38 87 GLU A C 1
ATOM 684 O O . GLU A 1 87 ? 12.075 3.447 8.268 1.00 93.38 87 GLU A O 1
ATOM 689 N N . THR A 1 88 ? 12.760 5.513 8.859 1.00 90.25 88 THR A N 1
ATOM 690 C CA . THR A 1 88 ? 14.196 5.277 8.717 1.00 90.25 88 THR A CA 1
ATOM 691 C C . THR A 1 88 ? 14.946 5.901 9.907 1.00 90.25 88 THR A C 1
ATOM 693 O O . THR A 1 88 ? 14.856 7.113 10.114 1.00 90.25 88 THR A O 1
ATOM 696 N N . PRO A 1 89 ? 15.658 5.107 10.735 1.00 88.38 89 PRO A N 1
ATOM 697 C CA . PRO A 1 89 ? 15.799 3.648 10.657 1.00 88.38 89 PRO A CA 1
ATOM 698 C C . PRO A 1 89 ? 14.474 2.908 10.906 1.00 88.38 89 PRO A C 1
ATOM 700 O O . PRO A 1 89 ? 13.530 3.481 11.448 1.00 88.38 89 PRO A O 1
ATOM 703 N N . SER A 1 90 ? 14.410 1.628 10.518 1.00 90.81 90 SER A N 1
ATOM 704 C CA . SER A 1 90 ? 13.226 0.798 10.764 1.00 90.81 90 SER A CA 1
ATOM 705 C C . SER A 1 90 ? 12.881 0.760 12.263 1.00 90.81 90 SER A C 1
ATOM 707 O O . SER A 1 90 ? 13.805 0.688 13.084 1.00 90.81 90 SER A O 1
ATOM 709 N N . PRO A 1 91 ? 11.588 0.787 12.637 1.00 89.94 91 PRO A N 1
ATOM 710 C CA . PRO A 1 91 ? 11.170 0.706 14.034 1.00 89.94 91 PRO A CA 1
ATOM 711 C C . PRO A 1 91 ? 11.662 -0.576 14.719 1.00 89.94 91 PRO A C 1
ATOM 713 O O . PRO A 1 91 ? 11.954 -1.580 14.066 1.00 89.94 91 PRO A O 1
ATOM 716 N N . ARG A 1 92 ? 11.723 -0.562 16.057 1.00 87.12 92 ARG A N 1
ATOM 717 C CA . ARG A 1 92 ? 11.935 -1.798 16.831 1.00 87.12 92 ARG A CA 1
ATOM 718 C C . ARG A 1 92 ? 10.768 -2.755 16.559 1.00 87.12 92 ARG A C 1
ATOM 720 O O . ARG A 1 92 ? 9.657 -2.288 16.322 1.00 87.12 92 ARG A O 1
ATOM 727 N N . GLY A 1 93 ? 11.052 -4.054 16.520 1.00 85.62 93 GLY A N 1
ATOM 728 C CA . GLY A 1 93 ? 10.039 -5.082 16.275 1.00 85.62 93 GLY A CA 1
ATOM 729 C C . GLY A 1 93 ? 9.822 -5.535 14.850 1.00 85.62 93 GLY A C 1
ATOM 730 O O . GLY A 1 93 ? 9.128 -6.526 14.608 1.00 85.62 93 GLY A O 1
ATOM 731 N N . VAL A 1 94 ? 10.446 -4.856 13.892 1.00 90.06 94 VAL A N 1
ATOM 732 C CA . VAL A 1 94 ? 10.450 -5.293 12.500 1.00 90.06 94 VAL A CA 1
ATOM 733 C C . VAL A 1 94 ? 11.871 -5.566 12.010 1.00 90.06 94 VAL A C 1
ATOM 735 O O . VAL A 1 94 ? 12.822 -4.917 12.454 1.00 90.06 94 VAL A O 1
ATOM 738 N N . PRO A 1 95 ? 12.059 -6.528 11.087 1.00 88.62 95 PRO A N 1
ATOM 739 C CA . PRO A 1 95 ? 13.370 -6.799 10.516 1.00 88.62 95 PRO A CA 1
ATOM 740 C C . PRO A 1 95 ? 13.968 -5.564 9.833 1.00 88.62 95 PRO A C 1
ATOM 742 O O . PRO A 1 95 ? 13.392 -5.031 8.885 1.00 88.62 95 PRO A O 1
ATOM 745 N N . ASN A 1 96 ? 15.168 -5.166 10.254 1.00 88.19 96 ASN A N 1
ATOM 746 C CA . ASN A 1 96 ? 15.943 -4.119 9.592 1.00 88.19 96 ASN A CA 1
ATOM 747 C C . ASN A 1 96 ? 16.712 -4.714 8.398 1.00 88.19 96 ASN A C 1
ATOM 749 O O . ASN A 1 96 ? 17.796 -5.281 8.566 1.00 88.19 96 ASN A O 1
ATOM 753 N N . ARG A 1 97 ? 16.128 -4.640 7.196 1.00 87.56 97 ARG A N 1
ATOM 754 C CA . ARG A 1 97 ? 16.709 -5.184 5.958 1.00 87.56 97 ARG A CA 1
ATOM 755 C C . ARG A 1 97 ? 16.826 -4.116 4.878 1.00 87.56 97 ARG A C 1
ATOM 757 O O . ARG A 1 97 ? 15.975 -3.245 4.754 1.00 87.56 97 ARG A O 1
ATOM 764 N N . LYS A 1 98 ? 17.858 -4.244 4.039 1.00 86.56 98 LYS A N 1
ATOM 765 C CA . LYS A 1 98 ? 18.101 -3.373 2.878 1.00 86.56 98 LYS A CA 1
ATOM 766 C C . LYS A 1 98 ? 17.187 -3.651 1.685 1.00 86.56 98 LYS A C 1
ATOM 768 O O . LYS A 1 98 ? 17.318 -2.986 0.681 1.00 86.56 98 LYS A O 1
ATOM 773 N N . ASP A 1 99 ? 16.303 -4.626 1.734 1.00 90.75 99 ASP A N 1
ATOM 774 C CA . ASP A 1 99 ? 15.314 -4.877 0.676 1.00 90.75 99 ASP A CA 1
ATOM 775 C C . ASP A 1 99 ? 13.918 -4.391 1.097 1.00 90.75 99 ASP A C 1
ATOM 777 O O . ASP A 1 99 ? 12.954 -4.589 0.371 1.00 90.75 99 ASP A O 1
ATOM 781 N N . SER A 1 100 ? 13.800 -3.785 2.285 1.00 93.00 100 SER A N 1
ATOM 782 C CA . SER A 1 100 ? 12.536 -3.550 2.980 1.00 93.00 100 SER A CA 1
ATOM 783 C C . SER A 1 100 ? 12.380 -2.079 3.369 1.00 93.00 100 SER A C 1
ATOM 785 O O . SER A 1 100 ? 13.303 -1.458 3.897 1.00 93.00 100 SER A O 1
ATOM 787 N N . PHE A 1 101 ? 11.190 -1.533 3.143 1.00 95.12 101 PHE A N 1
ATOM 788 C CA . PHE A 1 101 ? 10.811 -0.169 3.499 1.00 95.12 101 PHE A CA 1
ATOM 789 C C . PHE A 1 101 ? 9.527 -0.207 4.312 1.00 95.12 101 PHE A C 1
ATOM 791 O O . PHE A 1 101 ? 8.548 -0.818 3.893 1.00 95.12 101 PHE A O 1
ATOM 798 N N . TYR A 1 102 ? 9.538 0.454 5.465 1.00 95.69 102 TYR A N 1
ATOM 799 C CA . TYR A 1 102 ? 8.389 0.520 6.360 1.00 95.69 102 TYR A CA 1
ATOM 800 C C . TYR A 1 102 ? 7.807 1.923 6.341 1.00 95.69 102 TYR A C 1
ATOM 802 O O . TYR A 1 102 ? 8.534 2.890 6.559 1.00 95.69 102 TYR A O 1
ATOM 810 N N . PHE A 1 103 ? 6.505 2.027 6.114 1.00 97.00 103 PHE A N 1
ATOM 811 C CA . PHE A 1 103 ? 5.772 3.282 6.161 1.00 97.00 103 PHE A CA 1
ATOM 812 C C . PHE A 1 103 ? 4.732 3.227 7.272 1.00 97.00 103 PHE A C 1
ATOM 814 O O . PHE A 1 103 ? 3.838 2.384 7.234 1.00 97.00 103 PHE A O 1
ATOM 821 N N . ALA A 1 104 ? 4.822 4.117 8.256 1.00 96.25 104 ALA A N 1
ATOM 822 C CA . ALA A 1 104 ? 3.783 4.251 9.268 1.00 96.25 104 ALA A CA 1
ATOM 823 C C . ALA A 1 104 ? 2.550 4.916 8.659 1.00 96.25 104 ALA A C 1
ATOM 825 O O . ALA A 1 104 ? 2.635 6.029 8.136 1.00 96.25 104 ALA A O 1
ATOM 826 N N . MET A 1 105 ? 1.410 4.232 8.709 1.00 96.06 105 MET A N 1
ATOM 827 C CA . MET A 1 105 ? 0.153 4.745 8.168 1.00 96.06 105 MET A CA 1
ATOM 828 C C . MET A 1 105 ? -0.505 5.728 9.138 1.00 96.06 105 MET A C 1
ATOM 830 O O . MET A 1 105 ? -0.532 5.503 10.349 1.00 96.06 105 MET A O 1
ATOM 834 N N . ASN A 1 106 ? -1.077 6.813 8.613 1.00 95.25 106 ASN A N 1
ATOM 835 C CA . ASN A 1 106 ? -1.767 7.800 9.436 1.00 95.25 106 ASN A CA 1
ATOM 836 C C . ASN A 1 106 ? -3.166 7.315 9.858 1.00 95.25 106 ASN A C 1
ATOM 838 O O . ASN A 1 106 ? -4.163 7.554 9.177 1.00 95.25 106 ASN A O 1
ATOM 842 N N . GLN A 1 107 ? -3.255 6.680 11.027 1.00 92.88 107 GLN A N 1
ATOM 843 C CA . GLN A 1 107 ? -4.509 6.124 11.555 1.00 92.88 107 GLN A CA 1
ATOM 844 C C . GLN A 1 107 ? -5.563 7.184 11.950 1.00 92.88 107 GLN A C 1
ATOM 846 O O . GLN A 1 107 ? -6.705 6.843 12.252 1.00 92.88 107 GLN A O 1
ATOM 851 N N . HIS A 1 108 ? -5.222 8.478 11.949 1.00 93.50 108 HIS A N 1
ATOM 852 C CA . HIS A 1 108 ? -6.160 9.549 12.311 1.00 93.50 108 HIS A CA 1
ATOM 853 C C . HIS A 1 108 ? -7.026 10.024 11.133 1.00 93.50 108 HIS A C 1
ATOM 855 O O . HIS A 1 108 ? -8.014 10.732 11.347 1.00 93.50 108 HIS A O 1
ATOM 861 N N . GLU A 1 109 ? -6.681 9.645 9.899 1.00 93.56 109 GLU A N 1
ATOM 862 C CA . GLU A 1 109 ? -7.399 10.069 8.697 1.00 93.56 109 GLU A CA 1
ATOM 863 C C . GLU A 1 109 ? -8.733 9.346 8.501 1.00 93.56 109 GLU A C 1
ATOM 865 O O . GLU A 1 109 ? -8.900 8.170 8.823 1.00 93.56 109 GLU A O 1
ATOM 870 N N . GLU A 1 110 ? -9.694 10.040 7.888 1.00 93.81 110 GLU A N 1
ATOM 871 C CA . GLU A 1 110 ? -11.006 9.469 7.553 1.00 93.81 110 GLU A CA 1
ATOM 872 C C . GLU A 1 110 ? -10.904 8.261 6.612 1.00 93.81 110 GLU A C 1
ATOM 874 O O . GLU A 1 110 ? -11.709 7.326 6.694 1.00 93.81 110 GLU A O 1
ATOM 879 N N . LEU A 1 111 ? -9.891 8.239 5.740 1.00 94.31 111 LEU A N 1
ATOM 880 C CA . LEU A 1 111 ? -9.660 7.108 4.851 1.00 94.31 111 LEU A CA 1
ATOM 881 C C . LEU A 1 111 ? -9.264 5.850 5.638 1.00 94.31 111 LEU A C 1
ATOM 883 O O . LEU A 1 111 ? -9.780 4.773 5.341 1.00 94.31 111 LEU A O 1
ATOM 887 N N . TRP A 1 112 ? -8.449 5.988 6.692 1.00 95.44 112 TRP A N 1
ATOM 888 C CA . TRP A 1 112 ? -8.123 4.880 7.593 1.00 95.44 112 TRP A CA 1
ATOM 889 C C . TRP A 1 112 ? -9.359 4.376 8.338 1.00 95.44 112 TRP A C 1
ATOM 891 O O . TRP A 1 112 ? -9.652 3.183 8.309 1.00 95.44 112 TRP A O 1
ATOM 901 N N . LYS A 1 113 ? -10.157 5.279 8.919 1.00 94.00 113 LYS A N 1
ATOM 902 C CA . LYS A 1 113 ? -11.415 4.903 9.592 1.00 94.00 113 LYS A CA 1
ATOM 903 C C . LYS A 1 113 ? -12.354 4.135 8.658 1.00 94.00 113 LYS A C 1
ATOM 905 O O . LYS A 1 113 ? -13.058 3.215 9.075 1.00 94.00 113 LYS A O 1
ATOM 910 N N . THR A 1 114 ? -12.364 4.501 7.376 1.00 94.81 114 THR A N 1
ATOM 911 C CA . THR A 1 114 ? -13.141 3.803 6.346 1.00 94.81 114 THR A CA 1
ATOM 912 C C . THR A 1 114 ? -12.573 2.413 6.051 1.00 94.81 114 THR A C 1
ATOM 914 O O . THR A 1 114 ? -13.351 1.462 5.985 1.00 94.81 114 THR A O 1
ATOM 917 N N . ILE A 1 115 ? -11.248 2.276 5.936 1.00 95.75 115 ILE A N 1
ATOM 918 C CA . ILE A 1 115 ? -10.535 0.991 5.809 1.00 95.75 115 ILE A CA 1
ATOM 919 C C . ILE A 1 115 ? -10.860 0.062 6.985 1.00 95.75 115 ILE A C 1
ATOM 921 O O . ILE A 1 115 ? -11.290 -1.072 6.769 1.00 95.75 115 ILE A O 1
ATOM 925 N N . GLU A 1 116 ? -10.766 0.547 8.225 1.00 93.75 116 GLU A N 1
ATOM 926 C CA . GLU A 1 116 ? -11.103 -0.238 9.420 1.00 93.75 116 GLU A CA 1
ATOM 927 C C . GLU A 1 116 ? -12.568 -0.673 9.431 1.00 93.75 116 GLU A C 1
ATOM 929 O O . GLU A 1 116 ? -12.883 -1.833 9.707 1.00 93.75 116 GLU A O 1
ATOM 934 N N . LYS A 1 117 ? -13.481 0.245 9.094 1.00 93.56 117 LYS A N 1
ATOM 935 C CA . LYS A 1 117 ? -14.918 -0.039 9.054 1.00 93.56 117 LYS A CA 1
ATOM 936 C C . LYS A 1 117 ? -15.271 -1.068 7.979 1.00 93.56 117 LYS A C 1
ATOM 938 O O . LYS A 1 117 ? -16.110 -1.933 8.226 1.00 93.56 117 LYS A O 1
ATOM 943 N N . GLN A 1 118 ? -14.671 -0.961 6.793 1.00 95.19 118 GLN A N 1
ATOM 944 C CA . GLN A 1 118 ? -14.916 -1.871 5.669 1.00 95.19 118 GLN A CA 1
ATOM 945 C C . GLN A 1 118 ? -14.089 -3.157 5.738 1.00 95.19 118 GLN A C 1
ATOM 947 O O . GLN A 1 118 ? -14.337 -4.067 4.948 1.00 95.19 118 GLN A O 1
ATOM 952 N N . LYS A 1 119 ? -13.147 -3.247 6.685 1.00 95.00 119 LYS A N 1
ATOM 953 C CA . LYS A 1 119 ? -12.316 -4.427 6.942 1.00 95.00 119 LYS A CA 1
ATOM 954 C C . LYS A 1 119 ? -11.514 -4.890 5.724 1.00 95.00 119 LYS A C 1
ATOM 956 O O . LYS A 1 119 ? -11.233 -6.074 5.592 1.00 95.00 119 LYS A O 1
ATOM 961 N N . ASN A 1 120 ? -11.147 -3.966 4.841 1.00 95.81 120 ASN A N 1
ATOM 962 C CA . ASN A 1 120 ? -10.305 -4.256 3.688 1.00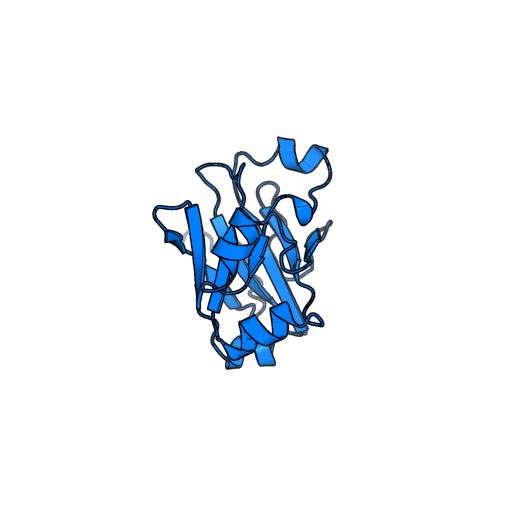 95.81 120 ASN A CA 1
ATOM 963 C C . ASN A 1 120 ? -9.441 -3.049 3.334 1.00 95.81 120 ASN A C 1
ATOM 965 O O . ASN A 1 120 ? -9.839 -1.898 3.531 1.00 95.81 120 ASN A O 1
ATOM 969 N N . ILE A 1 121 ? -8.279 -3.342 2.773 1.00 97.75 121 ILE A N 1
ATOM 970 C CA . ILE A 1 121 ? -7.312 -2.373 2.286 1.00 97.75 121 ILE A CA 1
ATOM 971 C C . ILE A 1 121 ? -6.879 -2.753 0.870 1.00 97.75 121 ILE A C 1
ATOM 973 O O . ILE A 1 121 ? -6.873 -3.927 0.497 1.00 97.75 121 ILE A O 1
ATOM 977 N N . ALA A 1 122 ? -6.517 -1.748 0.088 1.00 98.38 122 ALA A N 1
ATOM 978 C CA . ALA A 1 122 ? -5.907 -1.905 -1.212 1.00 98.38 122 ALA A CA 1
ATOM 979 C C . ALA A 1 122 ? -4.705 -0.971 -1.351 1.00 98.38 122 ALA A C 1
ATOM 981 O O . ALA A 1 122 ? -4.727 0.157 -0.847 1.00 98.38 122 ALA A O 1
ATOM 982 N N . PHE A 1 123 ? -3.680 -1.444 -2.049 1.00 98.62 123 PHE A N 1
ATOM 983 C CA . PHE A 1 123 ? -2.453 -0.725 -2.355 1.00 98.62 123 PHE A CA 1
ATOM 984 C C . PHE A 1 123 ? -2.196 -0.747 -3.863 1.00 98.62 123 PHE A C 1
ATOM 986 O O . PHE A 1 123 ? -2.396 -1.766 -4.519 1.00 98.62 123 PHE A O 1
ATOM 993 N N . TYR A 1 124 ? -1.724 0.368 -4.410 1.00 98.25 124 TYR A N 1
ATOM 994 C CA . TYR A 1 124 ? -1.312 0.465 -5.806 1.00 98.25 124 TYR A CA 1
ATOM 995 C C . TYR A 1 124 ? -0.094 1.371 -5.952 1.00 98.25 124 TYR A C 1
ATOM 997 O O . TYR A 1 124 ? -0.056 2.458 -5.373 1.00 98.25 124 TYR A O 1
ATOM 1005 N N . TRP A 1 125 ? 0.857 0.965 -6.789 1.00 97.38 125 TRP A N 1
ATOM 1006 C CA . TRP A 1 125 ? 2.021 1.763 -7.154 1.00 97.38 125 TRP A CA 1
ATOM 1007 C C . TRP A 1 125 ? 2.328 1.554 -8.637 1.00 97.38 125 TRP A C 1
ATOM 1009 O O . TRP A 1 125 ? 2.598 0.437 -9.065 1.00 97.38 125 TRP A O 1
ATOM 1019 N N . ALA A 1 126 ? 2.244 2.633 -9.421 1.00 94.94 126 ALA A N 1
ATOM 1020 C CA . ALA A 1 126 ? 2.333 2.570 -10.882 1.00 94.94 126 ALA A CA 1
ATOM 1021 C C . ALA A 1 126 ? 3.690 2.052 -11.381 1.00 94.94 126 ALA A C 1
ATOM 1023 O O . ALA A 1 126 ? 3.734 1.272 -12.326 1.00 94.94 126 ALA A O 1
ATOM 1024 N N . ASP A 1 127 ? 4.770 2.460 -10.715 1.00 93.38 127 ASP A N 1
ATOM 1025 C CA . ASP A 1 127 ? 6.146 2.098 -11.061 1.00 93.38 127 ASP A CA 1
ATOM 1026 C C . ASP A 1 127 ? 6.702 1.008 -10.126 1.00 93.38 127 ASP A C 1
ATOM 1028 O O . ASP A 1 127 ? 7.914 0.902 -9.923 1.00 93.38 127 ASP A O 1
ATOM 1032 N N . ALA A 1 128 ? 5.814 0.204 -9.526 1.00 94.38 128 ALA A N 1
ATOM 1033 C CA . ALA A 1 128 ? 6.207 -0.909 -8.673 1.00 94.38 128 ALA A CA 1
ATOM 1034 C C . ALA A 1 128 ? 7.105 -1.902 -9.428 1.00 94.38 128 ALA A C 1
ATOM 1036 O O . ALA A 1 128 ? 6.810 -2.258 -10.574 1.00 94.38 128 ALA A O 1
ATOM 1037 N N . PRO A 1 129 ? 8.168 -2.417 -8.789 1.00 94.94 129 PRO A N 1
ATOM 1038 C CA . PRO A 1 129 ? 8.918 -3.521 -9.360 1.00 94.94 129 PRO A CA 1
ATOM 1039 C C . PRO A 1 129 ? 8.059 -4.795 -9.401 1.00 94.94 129 PRO A C 1
ATOM 1041 O O . PRO A 1 129 ? 7.187 -5.015 -8.564 1.00 94.94 129 PRO A O 1
ATOM 1044 N N . ASP A 1 130 ? 8.334 -5.657 -10.376 1.00 94.25 130 ASP A N 1
ATOM 1045 C CA . ASP A 1 130 ? 7.613 -6.918 -10.614 1.00 94.25 130 ASP A CA 1
ATOM 1046 C C . ASP A 1 130 ? 7.708 -7.934 -9.456 1.00 94.25 130 ASP A C 1
ATOM 1048 O O . ASP A 1 130 ? 6.851 -8.804 -9.328 1.00 94.25 130 ASP A O 1
ATOM 1052 N N . ASP A 1 131 ? 8.735 -7.831 -8.611 1.00 95.62 131 ASP A N 1
ATOM 1053 C CA . ASP A 1 131 ? 8.971 -8.676 -7.440 1.00 95.62 131 ASP A CA 1
ATOM 1054 C C . ASP A 1 131 ? 8.447 -8.054 -6.135 1.00 95.62 131 ASP A C 1
ATOM 1056 O O . ASP A 1 131 ? 8.746 -8.560 -5.047 1.00 95.62 131 ASP A O 1
ATOM 1060 N N . LEU A 1 132 ? 7.675 -6.962 -6.222 1.00 97.38 132 LEU A N 1
ATOM 1061 C CA . LEU A 1 132 ? 7.166 -6.247 -5.059 1.00 97.38 132 LEU A CA 1
ATOM 1062 C C . LEU A 1 132 ? 6.270 -7.139 -4.192 1.00 97.38 132 LEU A C 1
ATOM 1064 O O . LEU A 1 132 ? 5.218 -7.627 -4.609 1.00 97.38 132 LEU A O 1
ATOM 1068 N N . GLN A 1 133 ? 6.666 -7.263 -2.930 1.00 97.75 133 GLN A N 1
ATOM 1069 C CA . GLN A 1 133 ? 5.864 -7.820 -1.852 1.00 97.75 133 GLN A CA 1
ATOM 1070 C C . GLN A 1 133 ? 5.318 -6.684 -0.996 1.00 97.75 133 GLN A C 1
ATOM 1072 O O . GLN A 1 133 ? 6.075 -5.836 -0.514 1.00 97.75 133 GLN A O 1
ATOM 1077 N N . VAL A 1 134 ? 4.011 -6.720 -0.754 1.00 98.19 134 VAL A N 1
ATOM 1078 C CA . VAL A 1 134 ? 3.307 -5.734 0.064 1.00 98.19 134 VAL A CA 1
ATOM 1079 C C . VAL A 1 134 ? 2.722 -6.433 1.283 1.00 98.19 134 VAL A C 1
ATOM 1081 O O . VAL A 1 134 ? 2.019 -7.438 1.159 1.00 98.19 134 VAL A O 1
ATOM 1084 N N . LYS A 1 135 ? 3.027 -5.928 2.479 1.00 97.38 135 LYS A N 1
ATOM 1085 C CA . LYS A 1 135 ? 2.486 -6.467 3.733 1.00 97.38 135 LYS A CA 1
ATOM 1086 C C . LYS A 1 135 ? 2.058 -5.360 4.676 1.00 97.38 135 LYS A C 1
ATOM 1088 O O . LYS A 1 135 ? 2.641 -4.282 4.677 1.00 97.38 135 LYS A O 1
ATOM 1093 N N . LEU A 1 136 ? 1.098 -5.660 5.535 1.00 96.12 136 LEU A N 1
ATOM 1094 C CA . LEU A 1 136 ? 0.819 -4.874 6.727 1.00 96.12 136 LEU A CA 1
ATOM 1095 C C . LEU A 1 136 ? 1.462 -5.515 7.944 1.00 96.12 136 LEU A C 1
ATOM 1097 O O . LEU A 1 136 ? 1.485 -6.741 8.064 1.00 96.12 136 LEU A O 1
ATOM 1101 N N . VAL A 1 137 ? 1.925 -4.670 8.856 1.00 94.44 137 VAL A N 1
ATOM 1102 C CA . VAL A 1 137 ? 2.466 -5.063 10.154 1.00 94.44 137 VAL A CA 1
ATOM 1103 C C . VAL A 1 137 ? 1.701 -4.329 11.238 1.00 94.44 137 VAL A C 1
ATOM 1105 O O . VAL A 1 137 ? 1.721 -3.101 11.296 1.00 94.44 137 VAL A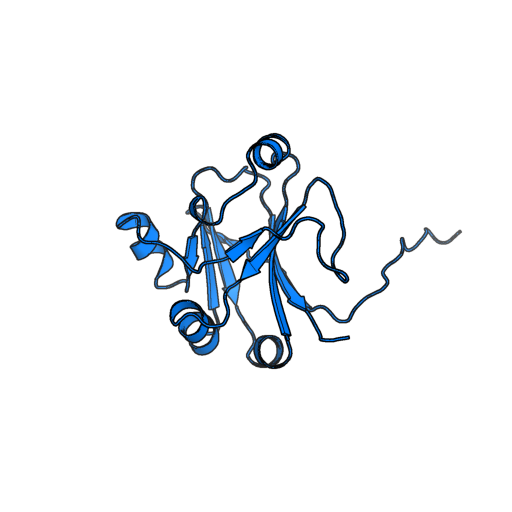 O 1
ATOM 1108 N N . PHE A 1 138 ? 1.026 -5.084 12.091 1.00 92.56 138 PHE A N 1
ATOM 1109 C CA . PHE A 1 138 ? 0.302 -4.575 13.248 1.00 92.56 138 PHE A CA 1
ATOM 1110 C C . PHE A 1 138 ? 1.218 -4.685 14.460 1.00 92.56 138 PHE A C 1
ATOM 1112 O O . PHE A 1 138 ? 1.464 -5.793 14.939 1.00 92.56 138 PHE A O 1
ATOM 1119 N N . MET A 1 139 ? 1.746 -3.545 14.907 1.00 88.19 139 MET A N 1
ATOM 1120 C CA . MET A 1 139 ? 2.697 -3.482 16.014 1.00 88.19 139 MET A CA 1
ATOM 1121 C C . MET A 1 139 ? 1.955 -3.565 17.345 1.00 88.19 139 MET A C 1
ATOM 1123 O O . MET A 1 139 ? 1.097 -2.720 17.627 1.00 88.19 139 MET A O 1
ATOM 1127 N N . VAL A 1 140 ? 2.295 -4.559 18.163 1.00 79.00 140 VAL A N 1
ATOM 1128 C CA . VAL A 1 140 ? 1.787 -4.658 19.536 1.00 79.00 140 VAL A CA 1
ATOM 1129 C C . VAL A 1 140 ? 2.624 -3.733 20.431 1.00 79.00 140 VAL A C 1
ATOM 1131 O O . VAL A 1 140 ? 3.852 -3.748 20.328 1.00 79.00 140 VAL A O 1
ATOM 1134 N N . PRO A 1 141 ? 2.005 -2.904 21.291 1.00 65.31 141 PRO A N 1
ATOM 1135 C CA . PRO A 1 141 ? 2.756 -2.086 22.234 1.00 65.31 141 PRO A CA 1
ATOM 1136 C C . PRO A 1 141 ? 3.593 -2.968 23.172 1.00 65.31 141 PRO A C 1
ATOM 1138 O O . PRO A 1 141 ? 3.077 -3.939 23.728 1.00 65.31 141 PRO A O 1
ATOM 1141 N N . SER A 1 142 ? 4.874 -2.619 23.330 1.00 58.00 142 SER A N 1
ATOM 1142 C CA . SER A 1 142 ? 5.798 -3.246 24.289 1.00 58.00 142 SER A CA 1
ATOM 1143 C C . SER A 1 142 ? 5.474 -2.904 25.741 1.00 58.00 142 SER A C 1
ATOM 1145 O O . SER A 1 142 ? 4.992 -1.774 25.991 1.00 58.00 142 SER A O 1
#

InterPro domains:
  IPR010263 Type VI secretion system TssK [PF05936] (10-137)
  IPR010263 Type VI secretion system TssK [PTHR35566] (14-136)

pLDDT: mean 87.66, std 15.21, range [35.16, 98.62]

Organism: NCBI:txid82977

Sequence (142 aa):
MIALLNGLELEDNTWITLESDEQGIYHGDLHHMQTQQASTILLLLRSDKLDAWRIHAPDSTEFKIATSAAISSLIQHALPGLVSRWETPSPRGVPNRKDSFYFAMNQHEELWKTIEKQKNIAFYWADAPDDLQVKLVFMVPS

Foldseek 3Di:
DDDDPDDDPPPVKDKWWFPQDPVRKTKTFADLVLVVQFPWKKKKKFDPPCLVVVVVQDAQLQKAKAFPVCRVVCVVVVNHHFGWAWDPPDDPNDDRDSRMIITTTDCVDPRNVVCSVVRMMMMDGPPDDPRIIIMMIRHGDD

Radius of gyration: 15.3 Å; chains: 1; bounding box: 37×44×37 Å